Protein AF-A0A9X1Q7S0-F1 (afdb_monomer_lite)

Radius of gyration: 15.49 Å; chains: 1; bounding box: 47×26×41 Å

Foldseek 3Di:
DDWDDWDWDQDPQRKIKIWTWDWDPPPPDLVPTDTAIAIWIDDNPRPDTDGLDDPPDPCPVVLVPDDRVSSVLVSCVSSVNDPVNSVVSVVVNVVRVVVVVVVSVVVVVVVD

Structure (mmCIF, N/CA/C/O backbone):
data_AF-A0A9X1Q7S0-F1
#
_entry.id   AF-A0A9X1Q7S0-F1
#
loop_
_atom_site.group_PDB
_atom_site.id
_atom_site.type_symbol
_atom_site.label_atom_id
_atom_site.label_alt_id
_atom_site.label_comp_id
_atom_site.label_asym_id
_atom_site.label_entity_id
_atom_site.label_seq_id
_atom_site.pdbx_PDB_ins_code
_atom_site.Cartn_x
_atom_site.Cartn_y
_atom_site.Cartn_z
_atom_site.occupancy
_atom_site.B_iso_or_equiv
_atom_site.auth_seq_id
_atom_site.auth_comp_id
_atom_site.auth_asym_id
_atom_site.auth_atom_id
_atom_site.pdbx_PDB_model_num
ATOM 1 N N . MET A 1 1 ? 4.848 -10.923 -15.996 1.00 57.91 1 MET A N 1
ATOM 2 C CA . MET A 1 1 ? 5.080 -10.172 -14.743 1.00 57.91 1 MET A CA 1
ATOM 3 C C . MET A 1 1 ? 5.987 -11.025 -13.883 1.00 57.91 1 MET A C 1
ATOM 5 O O . MET A 1 1 ? 5.542 -12.064 -13.413 1.00 57.91 1 MET A O 1
ATOM 9 N N . ILE A 1 2 ? 7.249 -10.629 -13.730 1.00 65.38 2 ILE A N 1
ATOM 10 C CA . ILE A 1 2 ? 8.176 -11.322 -12.829 1.00 65.38 2 ILE A CA 1
ATOM 11 C C . ILE A 1 2 ? 8.170 -10.579 -11.498 1.00 65.38 2 ILE A C 1
ATOM 13 O O . ILE A 1 2 ? 8.351 -9.360 -11.458 1.00 65.38 2 ILE A O 1
ATOM 17 N N . ILE A 1 3 ? 7.929 -11.316 -10.416 1.00 69.75 3 ILE A N 1
ATOM 18 C CA . ILE A 1 3 ? 8.066 -10.804 -9.056 1.00 69.75 3 ILE A CA 1
ATOM 19 C C . ILE A 1 3 ? 9.529 -10.957 -8.669 1.00 69.75 3 ILE A C 1
ATOM 21 O O . ILE A 1 3 ? 10.050 -12.067 -8.654 1.00 69.75 3 ILE A O 1
ATOM 25 N N . PHE A 1 4 ? 10.178 -9.848 -8.352 1.00 70.69 4 PHE A N 1
ATOM 26 C CA . PHE A 1 4 ? 11.579 -9.862 -7.940 1.00 70.69 4 PHE A CA 1
ATOM 27 C C . PHE A 1 4 ? 11.724 -9.706 -6.435 1.00 70.69 4 PHE A C 1
ATOM 29 O O . PHE A 1 4 ? 12.611 -10.293 -5.828 1.00 70.69 4 PHE A O 1
ATOM 36 N N . ASN A 1 5 ? 10.862 -8.891 -5.829 1.00 80.12 5 ASN A N 1
ATOM 37 C CA . ASN A 1 5 ? 10.975 -8.562 -4.423 1.00 80.12 5 ASN A CA 1
ATOM 38 C C . ASN A 1 5 ? 9.594 -8.418 -3.793 1.00 80.12 5 ASN A C 1
ATOM 40 O O . ASN A 1 5 ? 8.727 -7.708 -4.304 1.00 80.12 5 ASN A O 1
ATOM 44 N N . GLU A 1 6 ? 9.409 -9.053 -2.641 1.00 86.06 6 GLU A N 1
ATOM 45 C CA . GLU A 1 6 ? 8.209 -8.899 -1.831 1.00 86.06 6 GLU A CA 1
ATOM 46 C C . GLU A 1 6 ? 8.547 -8.702 -0.354 1.00 86.06 6 GLU A C 1
ATOM 48 O O . GLU A 1 6 ? 9.541 -9.211 0.169 1.00 86.06 6 GLU A O 1
ATOM 53 N N . ARG A 1 7 ? 7.705 -7.933 0.338 1.00 88.75 7 ARG A N 1
ATOM 54 C CA . ARG A 1 7 ? 7.830 -7.691 1.772 1.00 88.75 7 ARG A CA 1
ATOM 55 C C . ARG A 1 7 ? 6.477 -7.747 2.454 1.00 88.75 7 ARG A C 1
ATOM 57 O O . ARG A 1 7 ? 5.526 -7.113 2.008 1.00 88.75 7 ARG A O 1
ATOM 64 N N . LEU A 1 8 ? 6.410 -8.474 3.564 1.00 90.31 8 LEU A N 1
ATOM 65 C CA . LEU A 1 8 ? 5.227 -8.552 4.412 1.00 90.31 8 LEU A CA 1
ATOM 66 C C . LEU A 1 8 ? 5.393 -7.643 5.633 1.00 90.31 8 LEU A C 1
ATOM 68 O O . LEU A 1 8 ? 6.434 -7.640 6.290 1.00 90.31 8 LEU A O 1
ATOM 72 N N . LEU A 1 9 ? 4.356 -6.866 5.923 1.00 88.06 9 LEU A N 1
ATOM 73 C CA . LEU A 1 9 ? 4.278 -5.919 7.026 1.00 88.06 9 LEU A CA 1
ATOM 74 C C . LEU A 1 9 ? 3.031 -6.225 7.846 1.00 88.06 9 LEU A C 1
ATOM 76 O O . LEU A 1 9 ? 1.940 -6.327 7.294 1.00 88.06 9 LEU A O 1
ATOM 80 N N . ILE A 1 10 ? 3.178 -6.323 9.163 1.00 89.44 10 ILE A N 1
ATOM 81 C CA . ILE A 1 10 ? 2.040 -6.459 10.074 1.00 89.44 10 ILE A CA 1
ATOM 82 C C . ILE A 1 10 ? 1.711 -5.070 10.622 1.00 89.44 10 ILE A C 1
ATOM 84 O O . ILE A 1 10 ? 2.564 -4.388 11.199 1.00 89.44 10 ILE A O 1
ATOM 88 N N . LEU A 1 11 ? 0.482 -4.623 10.384 1.00 85.62 11 LEU A N 1
ATOM 89 C CA . LEU A 1 11 ? -0.042 -3.352 10.868 1.00 85.62 11 LEU A CA 1
ATOM 90 C C . LEU A 1 11 ? -0.449 -3.457 12.338 1.00 85.62 11 LEU A C 1
ATOM 92 O O . LEU A 1 11 ? -0.692 -4.545 12.860 1.00 85.62 11 LEU A O 1
ATOM 96 N N . LYS A 1 12 ? -0.591 -2.309 13.013 1.00 83.19 12 LYS A N 1
ATOM 97 C CA . LYS A 1 12 ? -1.000 -2.292 14.431 1.00 83.19 12 LYS A CA 1
ATOM 98 C C . LYS A 1 12 ? -2.404 -2.865 14.645 1.00 83.19 12 LYS A C 1
ATOM 100 O O . LYS A 1 12 ? -2.717 -3.335 15.728 1.00 83.19 12 LYS A O 1
ATOM 105 N N . THR A 1 13 ? -3.230 -2.828 13.605 1.00 82.50 13 THR A N 1
ATOM 106 C CA . THR A 1 13 ? -4.583 -3.395 13.566 1.00 82.50 13 THR A CA 1
ATOM 107 C C . THR A 1 13 ? -4.601 -4.925 13.460 1.00 82.50 13 THR A C 1
ATOM 109 O O . THR A 1 13 ? -5.676 -5.514 13.434 1.00 82.50 13 THR A O 1
ATOM 112 N N . GLY A 1 14 ? -3.437 -5.577 13.350 1.00 84.56 14 GLY A N 1
ATOM 113 C CA . GLY A 1 14 ? -3.311 -7.015 13.094 1.00 84.56 14 GLY A CA 1
ATOM 114 C C . GLY A 1 14 ? -3.456 -7.398 11.617 1.00 84.56 14 GLY A C 1
ATOM 115 O O . GLY A 1 14 ? -3.253 -8.556 11.259 1.00 84.56 14 GLY A O 1
ATOM 116 N N . ARG A 1 15 ? -3.777 -6.438 10.739 1.00 88.62 15 ARG A N 1
ATOM 117 C CA . ARG A 1 15 ? -3.818 -6.640 9.284 1.00 88.62 15 ARG A CA 1
ATOM 118 C C . ARG A 1 15 ? -2.421 -6.893 8.734 1.00 88.62 15 ARG A C 1
ATOM 120 O O . ARG A 1 15 ? -1.463 -6.240 9.147 1.00 88.62 15 ARG A O 1
ATOM 127 N N . SER A 1 16 ? -2.315 -7.789 7.761 1.00 91.44 16 SER A N 1
ATOM 128 C CA . SER A 1 16 ? -1.068 -8.034 7.037 1.00 91.44 16 SER A CA 1
ATOM 129 C C . SER A 1 16 ? -1.096 -7.327 5.689 1.00 91.44 16 SER A C 1
ATOM 131 O O . SER A 1 16 ? -2.069 -7.431 4.950 1.00 91.44 16 SER A O 1
ATOM 133 N N . VAL A 1 17 ? -0.023 -6.618 5.356 1.00 90.75 17 VAL A N 1
ATOM 134 C CA . VAL A 1 17 ? 0.163 -5.937 4.074 1.00 90.75 17 VAL A CA 1
ATOM 135 C C . VAL A 1 17 ? 1.348 -6.562 3.358 1.00 90.75 17 VAL A C 1
ATOM 137 O O . VAL A 1 17 ? 2.449 -6.611 3.902 1.00 90.75 17 VAL A O 1
ATOM 140 N N . LYS A 1 18 ? 1.131 -7.019 2.128 1.00 92.19 18 LYS A N 1
ATOM 141 C CA . LYS A 1 18 ? 2.175 -7.503 1.231 1.00 92.19 18 LYS A CA 1
ATOM 142 C C . LYS A 1 18 ? 2.496 -6.414 0.217 1.00 92.19 18 LYS A C 1
ATOM 144 O O . LYS A 1 18 ? 1.627 -6.020 -0.553 1.00 92.19 18 LYS A O 1
ATOM 149 N N . VAL A 1 19 ? 3.729 -5.928 0.232 1.00 89.94 19 VAL A N 1
ATOM 150 C CA . VAL A 1 19 ? 4.271 -4.992 -0.756 1.00 89.94 19 VAL A CA 1
ATOM 151 C C . VAL A 1 19 ? 5.068 -5.799 -1.766 1.00 89.94 19 VAL A C 1
ATOM 153 O O . VAL A 1 19 ? 5.979 -6.525 -1.378 1.00 89.94 19 VAL A O 1
ATOM 156 N N . VAL A 1 20 ? 4.723 -5.686 -3.042 1.00 88.44 20 VAL A N 1
ATOM 157 C CA . VAL A 1 20 ? 5.327 -6.446 -4.137 1.00 88.44 20 VAL A CA 1
ATOM 158 C C . VAL A 1 20 ? 5.906 -5.467 -5.152 1.00 88.44 20 VAL A C 1
ATOM 160 O O . VAL A 1 20 ? 5.236 -4.519 -5.562 1.00 88.44 20 VAL A O 1
ATOM 163 N N . ALA A 1 21 ? 7.161 -5.699 -5.525 1.00 84.81 21 ALA A N 1
ATOM 164 C CA . ALA A 1 21 ? 7.841 -5.047 -6.631 1.00 84.81 21 ALA A CA 1
ATOM 165 C C . ALA A 1 21 ? 8.007 -6.049 -7.771 1.00 84.81 21 ALA A C 1
ATOM 167 O O . ALA A 1 21 ? 8.730 -7.047 -7.652 1.00 84.81 21 ALA A O 1
ATOM 168 N N . SER A 1 22 ? 7.316 -5.774 -8.871 1.00 82.50 22 SER A N 1
ATOM 169 C CA . SER A 1 22 ? 7.362 -6.573 -10.089 1.00 82.50 22 SER A CA 1
ATOM 170 C C . SER A 1 22 ? 7.953 -5.777 -11.245 1.00 82.50 22 SER A C 1
ATOM 172 O O . SER A 1 22 ? 7.965 -4.547 -11.255 1.00 82.50 22 SER A O 1
ATOM 174 N N . ARG A 1 23 ? 8.468 -6.503 -12.235 1.00 74.12 23 ARG A N 1
ATOM 175 C CA . ARG A 1 23 ? 8.907 -5.944 -13.514 1.00 74.12 23 ARG A CA 1
ATOM 176 C C . ARG A 1 23 ? 7.980 -6.444 -14.613 1.00 74.12 23 ARG A C 1
ATOM 178 O O . ARG A 1 23 ? 7.685 -7.645 -14.692 1.00 74.12 23 ARG A O 1
ATOM 185 N N . THR A 1 24 ? 7.572 -5.529 -15.482 1.00 67.75 24 THR A N 1
ATOM 186 C CA . THR A 1 24 ? 6.851 -5.869 -16.710 1.00 67.75 24 THR A CA 1
ATOM 187 C C . THR A 1 24 ? 7.842 -6.006 -17.860 1.00 67.75 24 THR A C 1
ATOM 189 O O . THR A 1 24 ? 8.588 -5.080 -18.167 1.00 67.75 24 THR A O 1
ATOM 192 N N . GLU A 1 25 ? 7.875 -7.193 -18.469 1.00 58.09 25 GLU A N 1
ATOM 193 C CA . GLU A 1 25 ? 8.816 -7.560 -19.542 1.00 58.09 25 GLU A CA 1
ATOM 194 C C . GLU A 1 25 ? 8.412 -7.017 -20.918 1.00 58.09 25 GLU A C 1
ATOM 196 O O . GLU A 1 25 ? 9.235 -6.981 -21.820 1.00 58.09 25 GLU A O 1
ATOM 201 N N . ASN A 1 26 ? 7.177 -6.531 -21.084 1.00 50.94 26 ASN A N 1
ATOM 202 C CA . ASN A 1 26 ? 6.646 -6.082 -22.381 1.00 50.94 26 ASN A CA 1
ATOM 203 C C . ASN A 1 26 ? 7.172 -4.712 -22.848 1.00 50.94 26 ASN A C 1
ATOM 205 O O . ASN A 1 26 ? 6.633 -4.124 -23.786 1.00 50.94 26 ASN A O 1
ATOM 209 N N . ALA A 1 27 ? 8.205 -4.182 -22.201 1.00 48.78 27 ALA A N 1
ATOM 210 C CA . ALA A 1 27 ? 8.966 -3.081 -22.752 1.00 48.78 27 ALA A CA 1
ATOM 211 C C . ALA A 1 27 ? 9.881 -3.666 -23.835 1.00 48.78 27 ALA A C 1
ATOM 213 O O . ALA A 1 27 ? 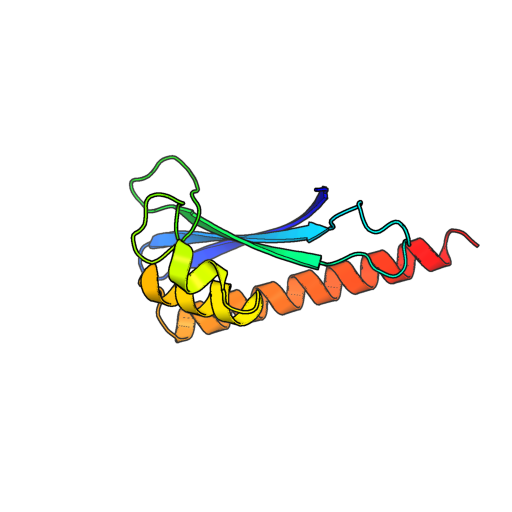10.870 -4.320 -23.523 1.00 48.78 27 ALA A O 1
ATOM 214 N N . VAL A 1 28 ? 9.516 -3.455 -25.103 1.00 50.03 28 VAL A N 1
ATOM 215 C CA . VAL A 1 28 ? 10.272 -3.874 -26.305 1.00 50.03 28 VAL A CA 1
ATOM 216 C C . VAL A 1 28 ? 11.755 -3.461 -26.230 1.00 50.03 28 VAL A C 1
ATOM 218 O O . VAL A 1 28 ? 12.607 -4.099 -26.839 1.00 50.03 28 VAL A O 1
ATOM 221 N N . ASP A 1 29 ? 12.071 -2.473 -25.390 1.00 51.22 29 ASP A N 1
ATOM 222 C CA . ASP A 1 29 ? 13.417 -2.103 -24.985 1.00 51.22 29 ASP A CA 1
ATOM 223 C C . ASP A 1 29 ? 13.680 -2.475 -23.517 1.00 51.22 29 ASP A C 1
ATOM 225 O O . ASP A 1 29 ? 12.991 -2.031 -22.594 1.00 51.22 29 ASP A O 1
ATOM 229 N N . SER A 1 30 ? 14.776 -3.190 -23.261 1.00 52.09 30 SER A N 1
ATOM 230 C CA . SER A 1 30 ? 15.287 -3.467 -21.907 1.00 52.09 30 SER A CA 1
ATOM 231 C C . SER A 1 30 ? 15.572 -2.194 -21.085 1.00 52.09 30 SER A C 1
ATOM 233 O O . SER A 1 30 ? 15.701 -2.258 -19.860 1.00 52.09 30 SER A O 1
ATOM 235 N N . THR A 1 31 ? 15.610 -1.034 -21.748 1.00 51.53 31 THR A N 1
ATOM 236 C CA . THR A 1 31 ? 15.774 0.315 -21.189 1.00 51.53 31 THR A CA 1
ATOM 237 C C . THR A 1 31 ? 14.494 0.890 -20.559 1.00 51.53 31 THR A C 1
ATOM 239 O O . THR A 1 31 ? 14.590 1.784 -19.723 1.00 51.53 31 THR A O 1
ATOM 242 N N . THR A 1 32 ? 13.301 0.391 -20.908 1.00 51.50 32 THR A N 1
ATOM 243 C CA . THR A 1 32 ? 11.997 0.910 -20.431 1.00 51.50 32 THR A CA 1
ATOM 244 C C . THR A 1 32 ? 11.254 -0.059 -19.514 1.00 51.50 32 THR A C 1
ATOM 246 O O . THR A 1 32 ? 10.040 0.044 -19.335 1.00 51.50 32 THR A O 1
ATOM 249 N N . ALA A 1 33 ? 11.976 -0.983 -18.877 1.00 58.19 33 ALA A N 1
ATOM 250 C CA . ALA A 1 33 ? 11.416 -1.843 -17.845 1.00 58.19 33 ALA A CA 1
ATOM 251 C C . ALA A 1 33 ? 10.772 -1.015 -16.720 1.00 58.19 33 ALA A C 1
ATOM 253 O O . ALA A 1 33 ? 11.460 -0.424 -15.887 1.00 58.19 33 ALA A O 1
ATOM 254 N N . GLN A 1 34 ? 9.439 -0.978 -16.695 1.00 68.12 34 GLN A N 1
ATOM 255 C CA . GLN A 1 34 ? 8.698 -0.307 -15.636 1.00 68.12 34 GLN A CA 1
ATOM 256 C C . GLN A 1 34 ? 8.627 -1.211 -14.409 1.00 68.12 34 GLN A C 1
ATOM 258 O O . GLN A 1 34 ? 8.251 -2.384 -14.493 1.00 68.12 34 GLN A O 1
ATOM 263 N N . ILE A 1 35 ? 9.011 -0.639 -13.269 1.00 75.69 35 ILE A N 1
ATOM 264 C CA . ILE A 1 35 ? 8.851 -1.262 -11.962 1.00 75.69 35 ILE A CA 1
ATOM 265 C C . ILE A 1 35 ? 7.415 -1.006 -11.503 1.00 75.69 35 ILE A C 1
ATOM 267 O O . ILE A 1 35 ? 7.005 0.142 -11.317 1.00 75.69 35 ILE A O 1
ATOM 271 N N . GLU A 1 36 ? 6.652 -2.074 -11.331 1.00 80.56 36 GLU A N 1
ATOM 272 C CA . GLU A 1 36 ? 5.264 -2.037 -10.895 1.00 80.56 36 GLU A CA 1
ATOM 273 C C . GLU A 1 36 ? 5.163 -2.204 -9.382 1.00 80.56 36 GLU A C 1
ATOM 275 O O . GLU A 1 36 ? 5.806 -3.064 -8.774 1.00 80.56 36 GLU A O 1
ATOM 280 N N . TRP A 1 37 ? 4.345 -1.341 -8.776 1.00 83.38 37 TRP A N 1
ATOM 281 C CA . TRP A 1 37 ? 4.065 -1.356 -7.349 1.00 83.38 37 TRP A CA 1
ATOM 282 C C . TRP A 1 37 ? 2.736 -2.037 -7.085 1.00 83.38 37 TRP A C 1
ATOM 284 O O . TRP A 1 37 ? 1.694 -1.471 -7.420 1.00 83.38 37 TRP A O 1
ATOM 294 N N . ASP A 1 38 ? 2.761 -3.179 -6.402 1.00 86.25 38 ASP A N 1
ATOM 295 C CA . ASP A 1 38 ? 1.554 -3.833 -5.918 1.00 86.25 38 ASP A CA 1
ATOM 296 C C . ASP A 1 38 ? 1.495 -3.943 -4.402 1.00 86.25 38 ASP A C 1
ATOM 298 O O . ASP A 1 38 ? 2.495 -4.101 -3.701 1.00 86.25 38 ASP A O 1
ATOM 302 N N . ILE A 1 39 ? 0.275 -3.800 -3.887 1.00 88.81 39 ILE A N 1
ATOM 303 C CA . ILE A 1 39 ? -0.021 -3.847 -2.462 1.00 88.81 39 ILE A CA 1
ATOM 304 C C . ILE A 1 39 ? -1.243 -4.730 -2.283 1.00 88.81 39 ILE A C 1
ATOM 306 O O . ILE A 1 39 ? -2.323 -4.422 -2.792 1.00 88.81 39 ILE A O 1
ATOM 310 N N . LEU A 1 40 ? -1.058 -5.812 -1.540 1.00 91.38 40 LEU A N 1
ATOM 311 C CA . LEU A 1 40 ? -2.124 -6.707 -1.130 1.00 91.38 40 LEU A CA 1
ATOM 312 C C . LEU A 1 40 ? -2.326 -6.576 0.371 1.00 91.38 40 LEU A C 1
ATOM 314 O O . LEU A 1 40 ? -1.375 -6.356 1.122 1.00 91.38 40 LEU A O 1
ATOM 318 N N . ILE A 1 41 ? -3.561 -6.729 0.814 1.00 91.00 41 ILE A N 1
ATOM 319 C CA . ILE A 1 41 ? -3.922 -6.715 2.222 1.00 91.00 41 ILE A CA 1
ATOM 320 C C . ILE A 1 41 ? -4.605 -8.030 2.578 1.00 91.00 41 ILE A C 1
ATOM 322 O O . ILE A 1 41 ? -5.229 -8.670 1.737 1.00 91.00 41 ILE A O 1
ATOM 326 N N . LYS A 1 42 ? -4.418 -8.454 3.819 1.00 92.88 42 LYS A N 1
ATOM 327 C CA . LYS A 1 42 ? -5.071 -9.607 4.415 1.00 92.88 42 LYS A CA 1
ATOM 328 C C . LYS A 1 42 ? -5.586 -9.194 5.783 1.00 92.88 42 LYS A C 1
ATOM 330 O O . LYS A 1 42 ? -4.804 -8.789 6.654 1.00 92.88 42 LYS A O 1
ATOM 335 N N . ASP A 1 43 ? -6.898 -9.266 5.952 1.00 88.81 43 ASP A N 1
ATOM 336 C CA . ASP A 1 43 ? -7.535 -9.052 7.244 1.00 88.81 43 ASP A CA 1
ATOM 337 C C . ASP A 1 43 ? -7.224 -10.214 8.208 1.00 88.81 43 ASP A C 1
ATOM 339 O O . ASP A 1 43 ? -7.000 -11.339 7.765 1.00 88.81 43 ASP A O 1
ATOM 343 N N . PRO A 1 44 ? -7.222 -9.991 9.538 1.00 86.88 44 PRO A N 1
ATOM 344 C CA . PRO A 1 44 ? -6.830 -11.018 10.511 1.00 86.88 44 PRO A CA 1
ATOM 345 C C . PRO A 1 44 ? -7.655 -12.309 10.438 1.00 86.88 44 PRO A C 1
ATOM 347 O O . PRO A 1 44 ? -7.172 -13.376 10.801 1.00 86.88 44 PRO A O 1
ATOM 350 N N . LYS A 1 45 ? -8.915 -12.194 10.004 1.00 86.81 45 LYS A N 1
ATOM 351 C CA . LYS A 1 45 ? -9.865 -13.307 9.877 1.00 86.81 45 LYS A CA 1
ATOM 352 C C . LYS A 1 45 ? -9.966 -13.849 8.451 1.00 86.81 45 LYS A C 1
ATOM 354 O O . LYS A 1 45 ? -10.673 -14.827 8.237 1.00 86.81 45 LYS A O 1
ATOM 359 N N . ASP A 1 46 ? -9.303 -13.212 7.490 1.00 87.94 46 ASP A N 1
ATOM 360 C CA . ASP A 1 46 ? -9.306 -13.656 6.101 1.00 87.94 46 ASP A CA 1
ATOM 361 C C . ASP A 1 46 ? -8.183 -14.686 5.902 1.00 87.94 46 ASP A C 1
ATOM 363 O O . ASP A 1 46 ? -7.066 -14.462 6.377 1.00 87.94 46 ASP A O 1
ATOM 367 N N . PRO A 1 47 ? -8.423 -15.828 5.239 1.00 86.88 47 PRO A N 1
ATOM 368 C CA . PRO A 1 47 ? -7.359 -16.746 4.844 1.00 86.88 47 PRO A CA 1
ATOM 369 C C . PRO A 1 47 ? -6.418 -16.192 3.757 1.00 86.88 47 PRO A C 1
ATOM 371 O O . PRO A 1 47 ? -5.235 -16.558 3.755 1.00 86.88 47 PRO A O 1
ATOM 374 N N . HIS A 1 48 ? -6.873 -15.291 2.881 1.00 89.88 48 HIS A N 1
ATOM 375 C CA . HIS A 1 48 ? -6.155 -14.913 1.659 1.00 89.88 48 HIS A CA 1
ATOM 376 C C . HIS A 1 48 ? -5.782 -13.426 1.591 1.00 89.88 48 HIS A C 1
ATOM 378 O O . HIS A 1 48 ? -6.382 -12.564 2.224 1.00 89.88 48 HIS A O 1
ATOM 384 N N . PHE A 1 49 ? -4.743 -13.131 0.805 1.00 90.06 49 PHE A N 1
ATOM 385 C CA . PHE A 1 49 ? -4.409 -11.762 0.422 1.00 90.06 49 PHE A CA 1
ATOM 386 C C . PHE A 1 49 ? -5.293 -11.320 -0.738 1.00 90.06 49 PHE A C 1
ATOM 388 O O . PHE A 1 49 ? -5.476 -12.064 -1.701 1.00 90.06 49 PHE A O 1
ATOM 395 N N . HIS A 1 50 ? -5.768 -10.084 -0.681 1.00 88.12 50 HIS A N 1
ATOM 396 C CA . HIS A 1 50 ? -6.581 -9.480 -1.723 1.00 88.12 50 HIS A CA 1
ATOM 397 C C . HIS A 1 50 ? -6.101 -8.054 -2.043 1.00 88.12 50 HIS A C 1
ATOM 399 O O . HIS A 1 50 ? -5.372 -7.440 -1.257 1.00 88.12 50 HIS A O 1
ATOM 405 N N . PRO A 1 51 ? -6.477 -7.493 -3.206 1.00 88.00 51 PRO A N 1
ATOM 406 C CA . PRO A 1 51 ? -6.197 -6.098 -3.525 1.00 88.00 51 PRO A CA 1
ATOM 407 C C . PRO A 1 51 ? -6.834 -5.146 -2.506 1.00 88.00 51 PRO A C 1
ATOM 409 O O . PRO A 1 51 ? -7.890 -5.443 -1.943 1.00 88.00 51 PRO A O 1
ATOM 412 N N . LEU A 1 52 ? -6.227 -3.970 -2.323 1.00 86.25 52 LEU A N 1
ATOM 413 C CA . LEU A 1 52 ? -6.784 -2.904 -1.476 1.00 86.25 52 LEU A CA 1
ATOM 414 C C . LEU A 1 52 ? -8.181 -2.470 -1.941 1.00 86.25 52 LEU A C 1
ATOM 416 O O . LEU A 1 52 ? -9.056 -2.204 -1.124 1.00 86.25 52 LEU A O 1
ATOM 420 N N . ILE A 1 53 ? -8.378 -2.397 -3.260 1.00 84.06 53 ILE A N 1
ATOM 421 C CA . ILE A 1 53 ? -9.648 -2.058 -3.900 1.00 84.06 53 ILE A CA 1
ATOM 422 C C . ILE A 1 53 ? -9.842 -2.974 -5.110 1.00 84.06 53 ILE A C 1
ATOM 424 O O . ILE A 1 53 ? -9.048 -2.952 -6.049 1.00 84.06 53 ILE A O 1
ATOM 428 N N . GLY A 1 54 ? -10.913 -3.769 -5.096 1.00 78.62 54 GLY A N 1
ATOM 429 C CA . GLY A 1 54 ? -11.319 -4.612 -6.223 1.00 78.62 54 GLY A CA 1
ATOM 430 C C . GLY A 1 54 ? -12.176 -3.872 -7.255 1.00 78.62 54 GLY A C 1
ATOM 431 O O . GLY A 1 54 ? -12.688 -2.782 -6.997 1.00 78.62 54 GLY A O 1
ATOM 432 N N . SER A 1 55 ? -12.389 -4.494 -8.417 1.00 78.19 55 SER A N 1
ATOM 433 C CA . SER A 1 55 ? -13.241 -3.969 -9.500 1.00 78.19 55 SER A CA 1
ATOM 434 C C . SER A 1 55 ? -14.702 -3.746 -9.094 1.00 78.19 55 SER A C 1
ATOM 436 O O . SER A 1 55 ? -15.383 -2.915 -9.690 1.00 78.19 55 SER A O 1
ATOM 438 N N . SER A 1 56 ? -15.168 -4.451 -8.062 1.00 80.38 56 SER A N 1
ATOM 439 C CA . SER A 1 56 ? -16.500 -4.308 -7.468 1.00 80.38 56 SER A CA 1
ATOM 440 C C . SER A 1 56 ? -16.671 -3.039 -6.627 1.00 80.38 56 SER A C 1
ATOM 442 O O . SER A 1 56 ? -17.793 -2.686 -6.267 1.00 80.38 56 SER A O 1
ATOM 444 N N . HIS A 1 57 ? -15.586 -2.336 -6.295 1.00 79.38 57 HIS A N 1
ATOM 445 C CA . HIS A 1 57 ? -15.655 -1.166 -5.432 1.00 79.38 57 HIS A CA 1
ATOM 446 C C . HIS A 1 57 ? -16.126 0.080 -6.211 1.00 79.38 57 HIS A C 1
ATOM 448 O O . HIS A 1 57 ? -15.546 0.400 -7.252 1.00 79.38 57 HIS A O 1
ATOM 454 N N . PRO A 1 58 ? -17.088 0.877 -5.703 1.00 81.12 58 PRO A N 1
ATOM 455 C CA . PRO A 1 58 ? -17.640 2.034 -6.425 1.00 81.12 58 PRO A CA 1
ATOM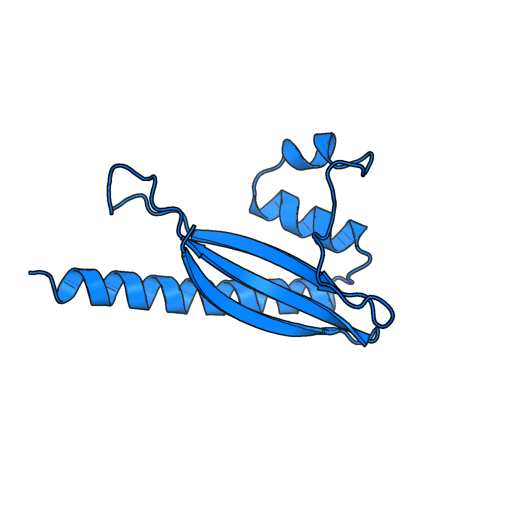 456 C C . PRO A 1 58 ? -16.597 3.086 -6.840 1.00 81.12 58 PRO A C 1
ATOM 458 O O . PRO A 1 58 ? -16.744 3.775 -7.849 1.00 81.12 58 PRO A O 1
ATOM 461 N N . MET A 1 59 ? -15.515 3.216 -6.065 1.00 81.38 59 MET A N 1
ATOM 462 C CA . MET A 1 59 ? -14.409 4.131 -6.373 1.00 81.38 59 MET A CA 1
ATOM 463 C C . MET A 1 59 ? -13.389 3.572 -7.372 1.00 81.38 59 MET A C 1
ATOM 465 O O . MET A 1 59 ? -12.564 4.344 -7.853 1.00 81.38 59 MET A O 1
ATOM 469 N N . PHE A 1 60 ? -13.432 2.282 -7.720 1.00 82.94 60 PHE A N 1
ATOM 470 C CA . PHE A 1 60 ? -12.426 1.639 -8.572 1.00 82.94 60 PHE A CA 1
ATOM 471 C C . PHE A 1 60 ? -12.181 2.424 -9.870 1.00 82.94 60 PHE A C 1
ATOM 473 O O . PHE A 1 60 ? -11.053 2.809 -10.178 1.00 82.94 60 PHE A O 1
ATOM 480 N N . TRP A 1 61 ? -13.254 2.782 -10.580 1.00 83.00 61 TRP A N 1
ATOM 481 C CA . TRP A 1 61 ? -13.171 3.542 -11.831 1.00 83.00 61 TRP A CA 1
ATOM 482 C C . TRP A 1 61 ? -12.672 4.977 -11.653 1.00 83.00 61 TRP A C 1
ATOM 484 O O . TRP A 1 61 ? -11.996 5.506 -12.537 1.00 83.00 61 TRP A O 1
ATOM 494 N N . LYS A 1 62 ? -12.977 5.612 -10.515 1.00 85.06 62 LYS A N 1
ATOM 495 C CA . LYS A 1 62 ? -12.514 6.974 -10.206 1.00 85.06 62 LYS A CA 1
ATOM 496 C C . LYS A 1 62 ? -11.007 6.989 -9.959 1.00 85.06 62 LYS A C 1
ATOM 498 O O . LYS A 1 62 ? -10.302 7.832 -10.508 1.00 85.06 62 LYS A O 1
ATOM 503 N N . ILE A 1 63 ? -10.505 6.025 -9.192 1.00 86.56 63 ILE A N 1
ATOM 504 C CA . ILE A 1 63 ? -9.093 5.947 -8.801 1.00 86.56 63 ILE A CA 1
ATOM 505 C C . ILE A 1 63 ? -8.227 5.411 -9.962 1.00 86.56 63 ILE A C 1
ATOM 507 O O . ILE A 1 63 ? -7.070 5.810 -10.114 1.00 86.56 63 ILE A O 1
ATOM 511 N N . LYS A 1 64 ? -8.800 4.611 -10.875 1.00 83.19 64 LYS A N 1
ATOM 512 C CA . LYS A 1 64 ? -8.123 4.147 -12.102 1.00 83.19 64 LYS A CA 1
ATOM 513 C C . LYS A 1 64 ? -7.653 5.292 -13.014 1.00 83.19 64 LYS A C 1
ATOM 515 O O . LYS A 1 64 ? -6.707 5.108 -13.771 1.00 83.19 64 LYS A O 1
ATOM 520 N N . LYS A 1 65 ? -8.248 6.484 -12.928 1.00 85.75 65 LYS A N 1
ATOM 521 C CA . LYS A 1 65 ? -7.816 7.662 -13.707 1.00 85.75 65 LYS A CA 1
ATOM 522 C C . LYS A 1 65 ? -6.594 8.379 -13.116 1.00 85.75 65 LYS A C 1
ATOM 524 O O . LYS A 1 65 ? -6.010 9.228 -13.778 1.00 85.75 65 LYS A O 1
ATOM 529 N N . LEU A 1 66 ? -6.213 8.068 -11.875 1.00 86.25 66 LEU A N 1
ATOM 530 C CA . LEU A 1 66 ? -5.067 8.686 -11.207 1.00 86.25 66 LEU A CA 1
ATOM 531 C C . LEU A 1 66 ? -3.744 8.059 -11.662 1.00 86.25 66 LEU A C 1
ATOM 533 O O . LEU A 1 66 ? -3.706 6.901 -12.093 1.00 86.25 66 LEU A O 1
ATOM 537 N N . SER A 1 67 ? -2.652 8.816 -11.494 1.00 85.25 67 SER A N 1
ATOM 538 C CA . SER A 1 67 ? -1.293 8.297 -11.674 1.00 85.25 67 SER A CA 1
ATOM 539 C C . SER A 1 67 ? -1.023 7.130 -10.713 1.00 85.25 67 SER A C 1
ATOM 541 O O . SER A 1 67 ? -1.588 7.124 -9.615 1.00 85.25 67 SER A O 1
ATOM 543 N N . PRO A 1 68 ? -0.156 6.162 -11.066 1.00 81.31 68 PRO A N 1
ATOM 544 C CA . PRO A 1 68 ? 0.039 4.939 -10.279 1.00 81.31 68 PRO A CA 1
ATOM 545 C C . PRO A 1 68 ? 0.337 5.201 -8.796 1.00 81.31 68 PRO A C 1
ATOM 547 O O . PRO A 1 68 ? -0.309 4.634 -7.918 1.00 81.31 68 PRO A O 1
ATOM 550 N N . MET A 1 69 ? 1.232 6.152 -8.508 1.00 82.00 69 MET A N 1
ATOM 551 C CA . MET A 1 69 ? 1.587 6.526 -7.136 1.00 82.00 69 MET A CA 1
ATOM 552 C C . MET A 1 69 ? 0.400 7.128 -6.370 1.00 82.00 69 MET A C 1
ATOM 554 O O . MET A 1 69 ? 0.110 6.732 -5.242 1.00 82.00 69 MET A O 1
ATOM 558 N N . ARG A 1 70 ? -0.321 8.081 -6.981 1.00 86.50 70 ARG A N 1
ATOM 559 C CA . ARG A 1 70 ? -1.489 8.71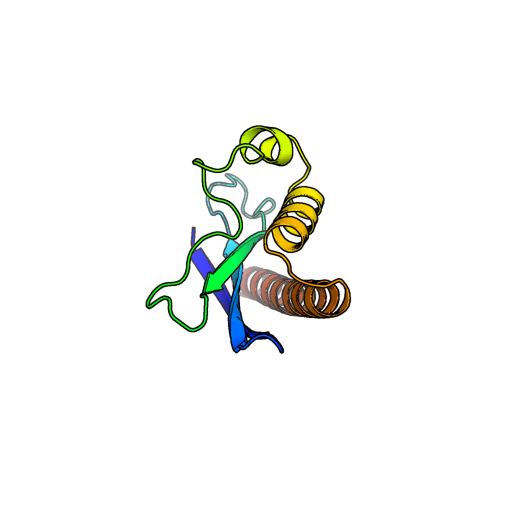6 -6.347 1.00 86.50 70 ARG A CA 1
ATOM 560 C C . ARG A 1 70 ? -2.621 7.714 -6.148 1.00 86.50 70 ARG A C 1
ATOM 562 O O . ARG A 1 70 ? -3.263 7.738 -5.106 1.00 86.50 70 ARG A O 1
ATOM 569 N N . ARG A 1 71 ? -2.826 6.817 -7.115 1.00 87.62 71 ARG A N 1
ATOM 570 C CA . ARG A 1 71 ? -3.791 5.720 -7.043 1.00 87.62 71 ARG A CA 1
ATOM 571 C C . ARG A 1 71 ? -3.538 4.858 -5.809 1.00 87.62 71 ARG A C 1
ATOM 573 O O . ARG A 1 71 ? -4.438 4.740 -4.987 1.00 87.62 71 ARG A O 1
ATOM 580 N N . LYS A 1 72 ? -2.314 4.347 -5.626 1.00 87.44 72 LYS 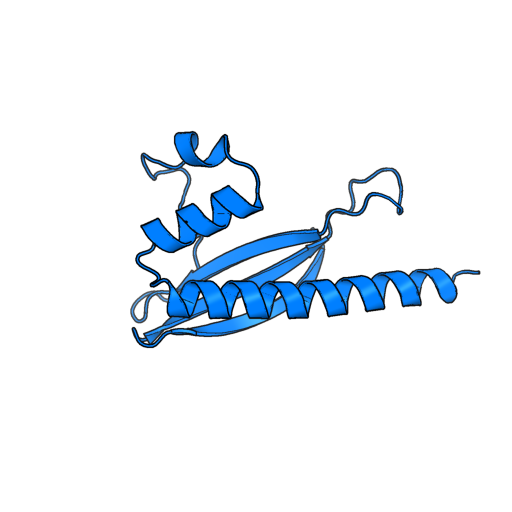A N 1
ATOM 581 C CA . LYS A 1 72 ? -1.970 3.506 -4.467 1.00 87.44 72 LYS A CA 1
ATOM 582 C C . LYS A 1 72 ? -2.134 4.237 -3.135 1.00 87.44 72 LYS A C 1
ATOM 584 O O . LYS A 1 72 ? -2.667 3.667 -2.191 1.00 87.44 72 LYS A O 1
ATOM 589 N N . LEU A 1 73 ? -1.746 5.512 -3.048 1.00 89.06 73 LEU A N 1
ATOM 590 C CA . LEU A 1 73 ? -1.951 6.302 -1.826 1.00 89.06 73 LEU A CA 1
ATOM 591 C C . LEU A 1 73 ? -3.434 6.446 -1.467 1.00 89.06 73 LEU A C 1
ATOM 593 O O . LEU A 1 73 ? -3.794 6.359 -0.295 1.00 89.06 73 LEU A O 1
ATOM 597 N N . VAL A 1 74 ? -4.287 6.653 -2.468 1.00 89.44 74 VAL A N 1
ATOM 598 C CA . VAL A 1 74 ? -5.736 6.746 -2.277 1.00 89.44 74 VAL A CA 1
ATOM 599 C C . VAL A 1 74 ? -6.324 5.378 -1.914 1.00 89.44 74 VAL A C 1
ATOM 601 O O . VAL A 1 74 ? -7.121 5.292 -0.985 1.00 89.44 74 VAL A O 1
ATOM 604 N N . GLU A 1 75 ? -5.891 4.299 -2.569 1.00 89.19 75 GLU A N 1
ATOM 605 C CA . GLU A 1 75 ? -6.289 2.925 -2.230 1.00 89.19 75 GLU A CA 1
ATOM 606 C C . GLU A 1 75 ? -5.964 2.568 -0.772 1.00 89.19 75 GLU A C 1
ATOM 608 O O . GLU A 1 75 ? -6.820 2.038 -0.067 1.00 89.19 75 GLU A O 1
ATOM 613 N N . LEU A 1 76 ? -4.766 2.919 -0.290 1.00 89.31 76 LEU A N 1
ATOM 614 C CA . LEU A 1 76 ? -4.363 2.720 1.107 1.00 89.31 76 LEU A CA 1
ATOM 615 C C . LEU A 1 76 ? -5.292 3.467 2.077 1.00 89.31 76 LEU A C 1
ATOM 617 O O . LEU A 1 76 ? -5.713 2.906 3.088 1.00 89.31 76 LEU A O 1
ATOM 621 N N . GLN A 1 77 ? -5.645 4.714 1.756 1.00 88.12 77 GLN A N 1
ATOM 622 C CA . GLN A 1 77 ? -6.563 5.506 2.579 1.00 88.12 77 GLN A CA 1
ATOM 623 C C . GLN A 1 77 ? -7.962 4.884 2.638 1.00 88.12 77 GLN A C 1
ATOM 625 O O . GLN A 1 77 ? -8.527 4.770 3.724 1.00 88.12 77 GLN A O 1
ATOM 630 N N . TYR A 1 78 ? -8.503 4.436 1.502 1.00 85.56 78 TYR A N 1
ATOM 631 C CA . TYR A 1 78 ? -9.807 3.762 1.449 1.00 85.56 78 TYR A CA 1
ATOM 632 C C . TYR A 1 78 ? -9.813 2.415 2.171 1.00 85.56 78 TYR A C 1
ATOM 634 O O . TYR A 1 78 ? -10.814 2.065 2.787 1.00 85.56 78 TYR A O 1
ATOM 642 N N . ALA A 1 79 ? -8.690 1.696 2.171 1.00 82.62 79 ALA A N 1
ATOM 643 C CA . ALA A 1 79 ? -8.521 0.481 2.965 1.00 82.62 79 ALA A CA 1
ATOM 644 C C . ALA A 1 79 ? -8.441 0.752 4.485 1.00 82.62 79 ALA A C 1
ATOM 646 O O . ALA A 1 79 ? -8.305 -0.181 5.281 1.00 82.62 79 ALA A O 1
ATOM 647 N N . GLY A 1 80 ? -8.519 2.017 4.914 1.00 85.44 80 GLY A N 1
ATOM 648 C CA . GLY A 1 80 ? -8.459 2.419 6.318 1.00 85.44 80 GLY A CA 1
ATOM 649 C C . GLY A 1 80 ? -7.045 2.392 6.900 1.00 85.44 80 GLY A C 1
ATOM 650 O O . GLY A 1 80 ? -6.888 2.341 8.119 1.00 85.44 80 GLY A O 1
ATOM 651 N N . ILE A 1 81 ? -6.009 2.406 6.056 1.00 87.88 81 ILE A N 1
ATOM 652 C CA . ILE A 1 81 ? -4.614 2.428 6.504 1.00 87.88 81 ILE A CA 1
ATOM 653 C C . ILE A 1 81 ? -4.253 3.859 6.895 1.00 87.88 81 ILE A C 1
ATOM 655 O O . ILE A 1 81 ? -4.397 4.803 6.115 1.00 87.88 81 ILE A O 1
ATOM 659 N N . ASN A 1 82 ? -3.769 4.038 8.125 1.00 89.56 82 ASN A N 1
ATOM 660 C CA . ASN A 1 82 ? -3.486 5.375 8.637 1.00 89.56 82 ASN A CA 1
ATOM 661 C C . ASN A 1 82 ? -2.243 6.000 7.968 1.00 89.56 82 ASN A C 1
ATOM 663 O O . ASN A 1 82 ? -1.443 5.333 7.305 1.00 89.56 82 ASN A O 1
ATOM 667 N N . LYS A 1 83 ? -2.043 7.312 8.161 1.00 89.69 83 LYS A N 1
ATOM 668 C CA . LYS A 1 83 ? -0.922 8.053 7.548 1.00 89.69 83 LYS A CA 1
ATOM 669 C C . LYS A 1 83 ? 0.450 7.501 7.955 1.00 89.69 83 LYS A C 1
ATOM 671 O O . LYS A 1 83 ? 1.374 7.504 7.145 1.00 89.69 83 LYS A O 1
ATOM 676 N N . THR A 1 84 ? 0.601 7.036 9.193 1.00 90.31 84 THR A N 1
ATOM 677 C CA . THR A 1 84 ? 1.869 6.503 9.713 1.00 90.31 84 THR A CA 1
ATOM 678 C C . THR A 1 84 ? 2.209 5.159 9.073 1.00 90.31 84 THR A C 1
ATOM 680 O O . THR A 1 84 ? 3.349 4.928 8.684 1.00 90.31 84 THR A O 1
ATOM 683 N N . GLU A 1 85 ? 1.219 4.286 8.918 1.00 89.56 85 GLU A N 1
ATOM 684 C CA . GLU A 1 85 ? 1.342 2.997 8.236 1.00 89.56 85 GLU A CA 1
ATOM 685 C C . GLU A 1 85 ? 1.571 3.186 6.738 1.00 89.56 85 GLU A C 1
ATOM 687 O O . GLU A 1 85 ? 2.473 2.570 6.179 1.00 89.56 85 GLU A O 1
ATOM 692 N N . THR A 1 86 ? 0.861 4.129 6.116 1.00 90.81 86 THR A N 1
ATOM 693 C CA . THR A 1 86 ? 1.092 4.531 4.721 1.00 90.81 86 THR A CA 1
ATOM 694 C C . THR A 1 86 ? 2.547 4.942 4.497 1.00 90.81 86 THR A C 1
ATOM 696 O O . THR A 1 86 ? 3.185 4.467 3.561 1.00 90.81 86 THR A O 1
ATOM 699 N N . LYS A 1 87 ? 3.118 5.770 5.385 1.00 91.50 87 LYS A N 1
ATOM 700 C CA . LYS A 1 87 ? 4.536 6.159 5.306 1.00 91.50 87 LYS A CA 1
ATOM 701 C C . LYS A 1 87 ? 5.477 4.958 5.398 1.00 91.50 87 LYS A C 1
ATOM 703 O O . LYS A 1 87 ? 6.454 4.913 4.659 1.00 91.50 87 LYS A O 1
ATOM 708 N N . LYS A 1 88 ? 5.188 3.984 6.269 1.00 90.31 88 LYS A N 1
ATOM 709 C CA . LYS A 1 88 ? 5.987 2.751 6.376 1.00 90.31 88 LYS A CA 1
ATOM 710 C C . LYS A 1 88 ? 5.928 1.936 5.088 1.00 90.31 88 LYS A C 1
ATOM 712 O O . LYS A 1 88 ? 6.966 1.524 4.594 1.00 90.31 88 LYS A O 1
ATOM 717 N N . ILE A 1 89 ? 4.736 1.758 4.524 1.00 89.31 89 ILE A N 1
ATOM 718 C CA . ILE A 1 89 ? 4.534 1.013 3.276 1.00 89.31 89 ILE A CA 1
ATOM 719 C C . ILE A 1 89 ? 5.279 1.688 2.114 1.00 89.31 89 ILE A C 1
ATOM 721 O O . ILE A 1 89 ? 5.976 1.013 1.363 1.00 89.31 89 ILE A O 1
ATOM 725 N N . VAL A 1 90 ? 5.203 3.019 2.002 1.00 90.19 90 VAL A N 1
ATOM 726 C CA . VAL A 1 90 ? 5.949 3.796 0.993 1.00 90.19 90 VAL A CA 1
ATOM 727 C C . VAL A 1 90 ? 7.463 3.693 1.202 1.00 90.19 90 VAL A C 1
ATOM 729 O O . VAL A 1 90 ? 8.212 3.562 0.239 1.00 90.19 90 VAL A O 1
ATOM 732 N N . ALA A 1 91 ? 7.935 3.733 2.449 1.00 90.94 91 ALA A N 1
ATOM 733 C CA . ALA A 1 91 ? 9.356 3.573 2.746 1.00 90.94 91 ALA A CA 1
ATOM 734 C C . ALA A 1 91 ? 9.863 2.176 2.357 1.00 90.94 91 ALA A C 1
ATOM 736 O O . ALA A 1 91 ? 10.950 2.055 1.801 1.00 90.94 91 ALA A O 1
ATOM 737 N N . GLU A 1 92 ? 9.076 1.131 2.614 1.00 89.38 92 GLU A N 1
ATOM 738 C CA . GLU A 1 92 ? 9.415 -0.230 2.196 1.00 89.38 92 GLU A CA 1
ATOM 739 C C . GLU A 1 92 ? 9.405 -0.369 0.677 1.00 89.38 92 GLU A C 1
ATOM 741 O O . GLU A 1 92 ? 10.351 -0.919 0.124 1.00 89.38 92 GLU A O 1
ATOM 746 N N . TRP A 1 93 ? 8.423 0.220 -0.007 1.00 87.44 93 TRP A N 1
ATOM 747 C CA . TRP A 1 93 ? 8.421 0.302 -1.465 1.00 87.44 93 TRP A CA 1
ATOM 748 C C . TRP A 1 93 ? 9.720 0.905 -2.011 1.00 87.44 93 TRP A C 1
ATOM 750 O O . TRP A 1 93 ? 10.389 0.277 -2.826 1.00 87.44 93 TRP A O 1
ATOM 760 N N . ASN A 1 94 ? 10.127 2.069 -1.500 1.00 88.50 94 ASN A N 1
ATOM 761 C CA . ASN A 1 94 ? 11.356 2.738 -1.931 1.00 88.50 94 ASN A CA 1
ATOM 762 C C . ASN A 1 94 ? 12.614 1.883 -1.697 1.00 88.50 94 ASN A C 1
ATOM 764 O O . ASN A 1 94 ? 13.556 1.936 -2.483 1.00 88.50 94 ASN A O 1
ATOM 768 N N . LYS A 1 95 ? 12.647 1.079 -0.627 1.00 88.38 95 LYS A N 1
ATOM 769 C CA . LYS A 1 95 ? 13.752 0.138 -0.388 1.00 88.38 95 LYS A CA 1
ATOM 770 C C . LYS A 1 95 ? 13.750 -1.005 -1.400 1.00 88.38 95 LYS A C 1
ATOM 772 O O . LYS A 1 95 ? 14.816 -1.377 -1.884 1.00 88.38 95 LYS A O 1
ATOM 777 N N . LEU A 1 96 ? 12.579 -1.569 -1.706 1.00 85.00 96 LEU A N 1
ATOM 778 C CA . LEU A 1 96 ? 12.457 -2.658 -2.678 1.00 85.00 96 LEU A CA 1
ATOM 779 C C . LEU A 1 96 ? 12.827 -2.189 -4.089 1.00 85.00 96 LEU A C 1
ATOM 781 O O . LEU A 1 96 ? 13.538 -2.900 -4.790 1.00 85.00 96 LEU A O 1
ATOM 785 N N . THR A 1 97 ? 12.410 -0.986 -4.488 1.00 83.00 97 THR A N 1
ATOM 786 C CA . THR A 1 97 ? 12.749 -0.420 -5.802 1.00 83.00 97 THR A CA 1
ATOM 787 C C . THR A 1 97 ? 14.212 -0.041 -5.928 1.00 83.00 97 THR A C 1
ATOM 789 O O . THR A 1 97 ? 14.789 -0.253 -6.992 1.00 83.00 97 THR A O 1
ATOM 792 N N . ALA A 1 98 ? 14.831 0.480 -4.865 1.00 83.94 98 ALA A N 1
ATOM 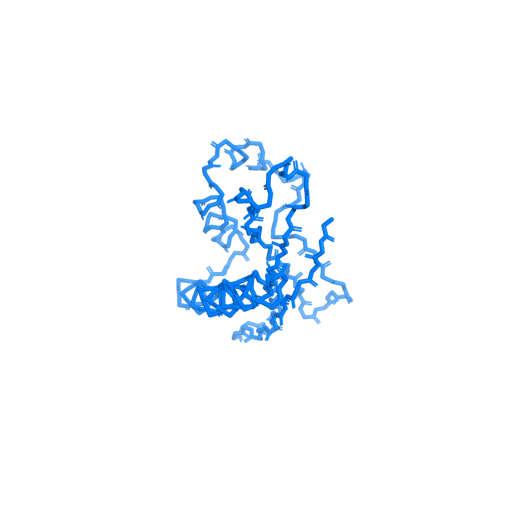793 C CA . ALA A 1 98 ? 16.262 0.763 -4.856 1.00 83.94 98 ALA A CA 1
ATOM 794 C C . ALA A 1 98 ? 17.075 -0.523 -5.059 1.00 83.94 98 ALA A C 1
ATOM 796 O O . ALA A 1 98 ? 17.953 -0.552 -5.917 1.00 83.94 98 ALA A O 1
ATOM 797 N N . ARG A 1 99 ? 16.725 -1.601 -4.342 1.00 81.25 99 ARG A N 1
ATOM 798 C CA . ARG A 1 99 ? 17.351 -2.923 -4.520 1.00 81.25 99 ARG A CA 1
ATOM 799 C C . ARG A 1 99 ? 17.152 -3.453 -5.932 1.00 81.25 99 ARG A C 1
ATOM 801 O O . ARG A 1 99 ? 18.123 -3.774 -6.597 1.00 81.25 99 ARG A O 1
ATOM 808 N N . LEU A 1 100 ? 15.913 -3.424 -6.422 1.00 77.44 100 LEU A N 1
ATOM 809 C CA . LEU A 1 100 ? 15.604 -3.866 -7.778 1.00 77.44 100 LEU A CA 1
ATOM 810 C C . LEU A 1 100 ? 16.404 -3.096 -8.837 1.00 77.44 100 LEU A C 1
ATOM 812 O O . LEU A 1 100 ? 16.911 -3.680 -9.787 1.00 77.44 100 LEU A O 1
ATOM 816 N N . SER A 1 101 ? 16.522 -1.777 -8.677 1.00 76.31 101 SER A N 1
ATOM 817 C CA . SER A 1 101 ? 17.296 -0.933 -9.590 1.00 76.31 101 SER A CA 1
ATOM 818 C C . SER A 1 101 ? 18.778 -1.314 -9.586 1.00 76.31 101 SER A C 1
ATOM 820 O O . SER A 1 101 ? 19.392 -1.341 -10.649 1.00 76.31 101 SER A O 1
ATOM 822 N N . GLN A 1 102 ? 19.342 -1.638 -8.416 1.00 75.75 102 GLN A N 1
ATOM 823 C CA . GLN A 1 102 ? 20.718 -2.128 -8.300 1.00 75.75 102 GL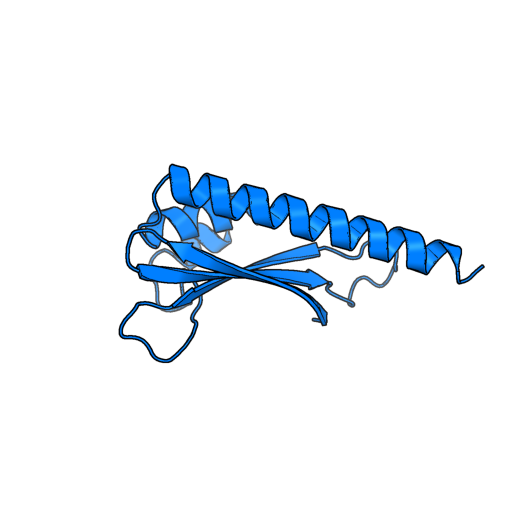N A CA 1
ATOM 824 C C . GLN A 1 102 ? 20.900 -3.491 -8.977 1.00 75.75 102 GLN A C 1
ATOM 826 O O . GLN A 1 102 ? 21.846 -3.645 -9.745 1.00 75.75 102 GLN A O 1
ATOM 831 N N . ASP A 1 103 ? 19.973 -4.430 -8.773 1.00 71.62 103 ASP A N 1
ATOM 832 C CA . ASP A 1 103 ? 20.014 -5.754 -9.409 1.00 71.62 103 ASP A CA 1
ATOM 833 C C . ASP A 1 103 ? 19.954 -5.641 -10.945 1.00 71.62 103 ASP A C 1
ATOM 835 O O . ASP A 1 103 ? 20.683 -6.322 -11.666 1.00 71.62 103 ASP A O 1
ATOM 839 N N . ILE A 1 104 ? 19.124 -4.726 -11.463 1.00 68.50 104 ILE A N 1
ATOM 840 C CA . ILE A 1 104 ? 19.014 -4.453 -12.905 1.00 68.50 104 ILE A CA 1
ATOM 841 C C . ILE A 1 104 ? 20.315 -3.862 -13.462 1.00 68.50 104 ILE A C 1
ATOM 843 O O . ILE A 1 104 ? 20.754 -4.261 -14.542 1.00 68.50 104 ILE A O 1
ATOM 847 N N . LEU A 1 105 ? 20.923 -2.906 -12.753 1.00 66.50 105 LEU A N 1
ATOM 848 C CA . LEU A 1 105 ? 22.197 -2.300 -13.150 1.00 66.50 105 LEU A CA 1
ATOM 849 C C . LEU A 1 105 ? 23.318 -3.345 -13.195 1.00 66.50 105 LEU A C 1
ATOM 851 O O . LEU A 1 105 ? 24.059 -3.381 -14.173 1.00 66.50 105 LEU A O 1
ATOM 855 N N . PHE A 1 106 ? 23.389 -4.217 -12.187 1.00 61.78 106 PHE A N 1
ATOM 856 C CA . PHE A 1 106 ? 24.401 -5.268 -12.087 1.00 61.78 106 PHE A CA 1
ATOM 857 C C . PHE A 1 106 ? 24.259 -6.323 -13.198 1.00 61.78 106 PHE A C 1
ATOM 859 O O . PHE A 1 106 ? 25.230 -6.645 -13.880 1.00 61.78 106 PHE A O 1
ATOM 866 N N . SER A 1 107 ? 23.028 -6.763 -13.483 1.00 60.47 107 SER A N 1
ATOM 867 C CA . SER A 1 107 ? 22.743 -7.695 -14.585 1.00 60.47 107 SER A CA 1
ATOM 868 C C . SER A 1 107 ? 23.102 -7.129 -15.966 1.00 60.47 107 SER A C 1
ATOM 870 O O . SER A 1 107 ? 23.423 -7.892 -16.875 1.00 60.47 107 SER A O 1
ATOM 872 N N . LYS A 1 108 ? 23.066 -5.801 -16.146 1.00 59.50 108 LYS A N 1
ATOM 873 C CA . LYS A 1 108 ? 23.446 -5.155 -17.411 1.00 59.50 108 LYS A CA 1
ATOM 874 C C . LYS A 1 108 ? 24.966 -5.076 -17.599 1.00 59.50 108 LYS A C 1
ATOM 876 O O . LYS A 1 108 ? 25.420 -5.047 -18.737 1.00 59.50 108 LYS A O 1
ATOM 881 N N . THR A 1 109 ? 25.738 -5.036 -16.512 1.00 60.16 109 THR A N 1
ATOM 882 C CA . THR A 1 109 ? 27.210 -4.987 -16.547 1.00 60.16 109 THR A CA 1
ATOM 883 C C . THR A 1 109 ? 27.880 -6.344 -16.753 1.00 60.16 109 THR A C 1
ATOM 885 O O . THR A 1 109 ? 28.989 -6.369 -17.264 1.00 60.16 109 THR A O 1
ATOM 888 N N . GLU A 1 110 ? 27.228 -7.455 -16.403 1.00 58.19 110 GLU A N 1
ATOM 889 C CA . GLU A 1 110 ? 27.775 -8.814 -16.600 1.00 58.19 110 GLU A CA 1
ATOM 890 C C . GLU A 1 110 ? 27.473 -9.406 -17.991 1.00 58.19 110 GLU A C 1
ATOM 892 O O . GLU A 1 110 ? 27.980 -10.469 -18.338 1.00 58.19 110 GLU A O 1
ATOM 897 N N . ALA A 1 111 ? 26.636 -8.735 -18.790 1.00 54.00 111 ALA A N 1
ATOM 898 C CA . ALA A 1 111 ? 26.227 -9.173 -20.128 1.00 54.00 111 ALA A CA 1
ATOM 899 C C . ALA A 1 111 ? 27.031 -8.520 -21.278 1.00 54.00 111 ALA A C 1
ATOM 901 O O . ALA A 1 111 ? 26.618 -8.616 -22.436 1.00 54.00 111 ALA A O 1
ATOM 902 N N . LEU A 1 112 ? 28.138 -7.838 -20.958 1.00 44.78 112 LEU A N 1
ATOM 903 C CA . LEU A 1 112 ? 29.094 -7.209 -21.883 1.00 44.78 112 LEU A CA 1
ATOM 904 C C . LEU A 1 112 ? 30.468 -7.863 -21.728 1.00 44.78 112 LEU A C 1
ATOM 906 O O . LEU A 1 112 ? 31.123 -8.061 -22.774 1.00 44.78 112 LEU A O 1
#

Secondary structure (DSSP, 8-state):
-EEEEEEEEE-TTS-EEEEEEEE----SSGGG-PEEEEEEEE-TT-SS-EESS-TTSTTHHHHTTS-HHHHHHHHHHHTT--HHHHHHHHHHHHHHHHHHHHHHHHHHHTT-

Organism: NCBI:txid2909339

Sequence (112 aa):
MIIFNERLLILKTGRSVKVVASRTENAVDSTTAQIEWDILIKDPKDPHFHPLIGSSHPMFWKIKKLSPMRRKLVELQYAGINKTETKKIVAEWNKLTARLSQDILFSKTEAL

pLDDT: mean 80.0, std 12.35, range [44.78, 92.88]